Protein AF-A0A170PJB9-F1 (afdb_monomer_lite)

Foldseek 3Di:
DDDDDPCPVVVLVVQCVQCNQQLLQQLLVVLLVVLLVQQLDAFDDDCQQDQNVDQWHQPQQAGIAGPVGDGDRLHPNFSVQWDKDADPRNPDIDIDGDDPCNCCQAAPVRPDPVSVVSPRYHSVRSCVVCVVVSVVSVVVSSVVRPD

Sequence (147 aa):
MAVKIRGLDKAIEKLEKVGGRGALKRPMMKAVAHLHDKIAKYPPATAANSPGNGYSWYERGFGTRSRTGMAWPTSETLGRRWSHEVDGDGRRGVVGNNASYGPYVQSAEKQAAFHARDGWLTDEQVVEKEQRKVVGFFDDEVRDLTQ

Radius of gyration: 19.96 Å; chains: 1; bounding box: 52×24×52 Å

pLDDT: mean 92.83, std 7.17, range [41.47, 98.5]

Organism: NCBI:txid1806508

Secondary structure (DSSP, 8-state):
-----TTHHHHHHHHHHHH-TTTTHHHHHHHHHHHHHHHHPPPPP-GGGSGGGSSEEEETTTEEEETTS-EE-----GGGGEEEEE-SSSS-EEEEE--TTHHHHH-TTT--HHHHHTTPPPHHHHHHHHHHHHHHHHHHHHHHHH-

Structure (mmCIF, N/CA/C/O backbone):
data_AF-A0A170PJB9-F1
#
_entry.id   AF-A0A170PJB9-F1
#
loop_
_atom_site.group_PDB
_atom_site.id
_atom_site.type_symbol
_atom_site.label_atom_id
_atom_site.label_alt_id
_atom_site.label_comp_id
_atom_site.label_asym_id
_atom_site.label_entity_id
_atom_site.label_seq_id
_atom_site.pdbx_PDB_ins_code
_atom_site.Cartn_x
_atom_site.Cartn_y
_atom_site.Cartn_z
_atom_site.occupancy
_atom_site.B_iso_or_equiv
_atom_site.auth_seq_id
_atom_site.auth_comp_id
_atom_site.auth_asym_id
_atom_site.auth_atom_id
_atom_site.pdbx_PDB_model_num
ATOM 1 N N . MET A 1 1 ? -16.172 13.374 -5.201 1.00 41.47 1 MET A N 1
ATOM 2 C CA . MET A 1 1 ? -17.425 12.865 -4.594 1.00 41.47 1 MET A CA 1
ATOM 3 C C . MET A 1 1 ? -17.236 12.784 -3.089 1.00 41.47 1 MET A C 1
ATOM 5 O O . MET A 1 1 ? -16.181 12.335 -2.670 1.00 41.47 1 MET A O 1
ATOM 9 N N . ALA A 1 2 ? -18.209 13.222 -2.289 1.00 53.50 2 ALA A N 1
ATOM 10 C CA . ALA A 1 2 ? -18.186 13.050 -0.835 1.00 53.50 2 ALA A CA 1
ATOM 11 C C . ALA A 1 2 ? -19.249 12.014 -0.446 1.00 53.50 2 ALA A C 1
ATOM 13 O O . ALA A 1 2 ? -20.432 12.214 -0.718 1.00 53.50 2 ALA A O 1
ATOM 14 N N . VAL A 1 3 ? -18.832 10.899 0.156 1.00 70.94 3 VAL A N 1
ATOM 15 C CA . VAL A 1 3 ? -19.748 9.881 0.688 1.00 70.94 3 VAL A CA 1
ATOM 16 C C . VAL A 1 3 ? -20.072 10.242 2.136 1.00 70.94 3 VAL A C 1
ATOM 18 O O . VAL A 1 3 ? -19.168 10.395 2.953 1.00 70.94 3 VAL A O 1
ATOM 21 N N . LYS A 1 4 ? -21.362 10.380 2.470 1.00 78.06 4 LYS A N 1
ATOM 22 C CA . LYS A 1 4 ? -21.825 10.605 3.848 1.00 78.06 4 LYS A CA 1
ATOM 23 C C . LYS A 1 4 ? -22.366 9.303 4.429 1.00 78.06 4 LYS A C 1
ATOM 25 O O . LYS A 1 4 ? -23.453 8.865 4.060 1.00 78.06 4 LYS A O 1
ATOM 30 N N . ILE A 1 5 ? -21.635 8.717 5.372 1.00 81.25 5 ILE A N 1
ATOM 31 C CA . ILE A 1 5 ? -22.062 7.509 6.085 1.00 81.25 5 ILE A CA 1
ATOM 32 C C . ILE A 1 5 ? -22.875 7.935 7.309 1.00 81.25 5 ILE A C 1
ATOM 34 O O . ILE A 1 5 ? -22.371 8.600 8.212 1.00 81.25 5 ILE A O 1
ATOM 38 N N . ARG A 1 6 ? -24.162 7.583 7.345 1.00 87.88 6 ARG A N 1
ATOM 39 C CA . ARG A 1 6 ? -25.027 7.899 8.491 1.00 87.88 6 ARG A CA 1
ATOM 40 C C . ARG A 1 6 ? -24.771 6.904 9.621 1.00 87.88 6 ARG A C 1
ATOM 42 O O . ARG A 1 6 ? -24.831 5.703 9.402 1.00 87.88 6 ARG A O 1
ATOM 49 N N . GLY A 1 7 ? -24.550 7.411 10.834 1.00 85.69 7 GLY A N 1
ATOM 50 C CA . GLY A 1 7 ? -24.433 6.587 12.042 1.00 85.69 7 GLY A CA 1
ATOM 51 C C . GLY A 1 7 ? -23.022 6.101 12.381 1.00 85.69 7 GLY A C 1
ATOM 52 O O . GLY A 1 7 ? -22.854 5.546 13.463 1.00 85.69 7 GLY A O 1
ATOM 53 N N . LEU A 1 8 ? -22.019 6.366 11.534 1.00 85.81 8 LEU A N 1
ATOM 54 C CA . LEU A 1 8 ? -20.618 6.041 11.825 1.00 85.81 8 LEU A CA 1
ATOM 55 C C . LEU A 1 8 ? -20.143 6.714 13.120 1.00 85.81 8 LEU A C 1
ATOM 57 O O . LEU A 1 8 ? -19.616 6.038 13.996 1.00 85.81 8 LEU A O 1
ATOM 61 N N . ASP A 1 9 ? -20.441 8.003 13.297 1.00 86.25 9 ASP A N 1
ATOM 62 C CA . ASP A 1 9 ? -20.066 8.746 14.509 1.00 86.25 9 ASP A CA 1
ATOM 63 C C . ASP A 1 9 ? -20.649 8.111 15.778 1.00 86.25 9 ASP A C 1
ATOM 65 O O . ASP A 1 9 ? -19.957 7.960 16.779 1.00 86.25 9 ASP A O 1
ATOM 69 N N . LYS A 1 10 ? -21.912 7.661 15.720 1.00 88.12 10 LYS A N 1
ATOM 70 C CA . LYS A 1 10 ? -22.572 6.981 16.846 1.00 88.12 10 LYS A CA 1
ATOM 71 C C . LYS A 1 10 ? -21.950 5.615 17.135 1.00 88.12 10 LYS A C 1
ATOM 73 O O . LYS A 1 10 ? -21.918 5.199 18.290 1.00 88.12 10 LYS A O 1
ATOM 78 N N . ALA A 1 11 ? -21.512 4.892 16.103 1.00 86.00 11 ALA A N 1
ATOM 79 C CA . ALA A 1 11 ? -20.831 3.611 16.269 1.00 86.00 11 ALA A CA 1
ATOM 80 C C . ALA A 1 11 ? -19.459 3.805 16.930 1.00 86.00 11 ALA A C 1
ATOM 82 O O . ALA A 1 11 ? -19.156 3.119 17.904 1.00 86.00 11 ALA A O 1
ATOM 83 N N . ILE A 1 12 ? -18.688 4.792 16.462 1.00 86.38 12 ILE A N 1
ATOM 84 C CA . ILE A 1 12 ? -17.399 5.176 17.050 1.00 86.38 12 ILE A CA 1
ATOM 85 C C . ILE A 1 12 ? -17.583 5.600 18.510 1.00 86.38 12 ILE A C 1
ATOM 87 O O . ILE A 1 12 ? -16.880 5.099 19.379 1.00 86.38 12 ILE A O 1
ATOM 91 N N . GLU A 1 13 ? -18.574 6.445 18.805 1.00 87.00 13 GLU A N 1
ATOM 92 C CA . GLU A 1 13 ? -18.857 6.893 20.174 1.00 87.00 13 GLU A CA 1
ATOM 93 C C . GLU A 1 13 ? -19.177 5.716 21.109 1.00 87.00 13 GLU A C 1
ATOM 95 O O . GLU A 1 13 ? -18.706 5.668 22.243 1.00 87.00 13 GLU A O 1
ATOM 100 N N . LYS A 1 14 ? -19.974 4.742 20.649 1.00 86.75 14 LYS A N 1
ATOM 101 C CA . LYS A 1 14 ? -20.271 3.539 21.438 1.00 86.75 14 LYS A CA 1
ATOM 102 C C . LYS A 1 14 ? -19.023 2.698 21.684 1.00 86.75 14 LYS A C 1
ATOM 104 O O . LYS A 1 14 ? -18.846 2.227 22.800 1.00 86.75 14 LYS A O 1
ATOM 109 N N . LEU A 1 15 ? -18.169 2.533 20.677 1.00 86.12 15 LEU A N 1
ATOM 110 C CA . LEU A 1 15 ? -16.924 1.787 20.825 1.00 86.12 15 LEU A CA 1
ATOM 111 C C . LEU A 1 15 ? -15.978 2.471 21.817 1.00 86.12 15 LEU A C 1
ATOM 113 O O . LEU A 1 15 ? -15.443 1.815 22.703 1.00 86.12 15 LEU A O 1
ATOM 117 N N . GLU A 1 16 ? -15.828 3.792 21.724 1.00 86.75 16 GLU A N 1
ATOM 118 C CA . GLU A 1 16 ? -15.005 4.578 22.649 1.00 86.75 16 GLU A CA 1
ATOM 119 C C . GLU A 1 16 ? -15.552 4.567 24.083 1.00 86.75 16 GLU A C 1
ATOM 121 O O . GLU A 1 16 ? -14.777 4.645 25.034 1.00 86.75 16 GLU A O 1
ATOM 126 N N . LYS A 1 17 ? -16.873 4.437 24.271 1.00 86.94 17 LYS A N 1
ATOM 127 C CA . LYS A 1 17 ? -17.467 4.240 25.605 1.00 86.94 17 LYS A CA 1
ATOM 128 C C . LYS A 1 17 ? -17.088 2.898 26.230 1.00 86.94 17 LYS A C 1
ATOM 130 O O . LYS A 1 17 ? -16.998 2.830 27.450 1.00 86.94 17 LYS A O 1
ATOM 135 N N . VAL A 1 18 ? -16.890 1.858 25.420 1.00 86.06 18 VAL A N 1
ATOM 136 C CA . VAL A 1 18 ? -16.546 0.510 25.897 1.00 86.06 18 VAL A CA 1
ATOM 137 C C . VAL A 1 18 ? -15.031 0.353 26.055 1.00 86.06 18 VAL A C 1
ATOM 139 O O . VAL A 1 18 ? -14.567 -0.035 27.119 1.00 86.06 18 VAL A O 1
ATOM 142 N N . GLY A 1 19 ? -14.252 0.695 25.027 1.00 84.12 19 GLY A N 1
ATOM 143 C CA . GLY A 1 19 ? -12.796 0.503 25.006 1.00 84.12 19 GLY A CA 1
ATOM 144 C C . GLY A 1 19 ? -11.958 1.717 25.392 1.00 84.12 19 GLY A C 1
ATOM 145 O O . GLY A 1 19 ? -10.732 1.659 25.332 1.00 84.12 19 GLY A O 1
ATOM 146 N N . GLY A 1 20 ? -12.590 2.830 25.764 1.00 85.88 20 GLY A N 1
ATOM 147 C CA . GLY A 1 20 ? -11.909 4.088 26.051 1.00 85.88 20 GLY A CA 1
ATOM 148 C C . GLY A 1 20 ? -11.489 4.865 24.798 1.00 85.88 20 GLY A C 1
ATOM 149 O O . GLY A 1 20 ? -11.635 4.430 23.651 1.00 85.88 20 GLY A O 1
ATOM 150 N N . ARG A 1 21 ? -10.947 6.070 25.019 1.00 82.06 21 ARG A N 1
ATOM 151 C CA . ARG A 1 21 ? -10.386 6.894 23.937 1.00 82.06 21 ARG A CA 1
ATOM 152 C C . ARG A 1 21 ? -9.203 6.169 23.295 1.00 82.06 21 ARG A C 1
ATOM 154 O O . ARG A 1 21 ? -8.290 5.746 23.997 1.00 82.06 21 ARG A O 1
ATOM 161 N N . GLY A 1 22 ? -9.205 6.078 21.967 1.00 85.25 22 GLY A N 1
ATOM 162 C CA . GLY A 1 22 ? -8.152 5.391 21.216 1.00 85.25 22 GLY A CA 1
ATOM 163 C C . GLY A 1 22 ? -8.391 3.894 21.003 1.00 85.25 22 GLY A C 1
ATOM 164 O O . GLY A 1 22 ? -7.499 3.230 20.479 1.00 85.25 22 GLY A O 1
ATOM 165 N N . ALA A 1 23 ? -9.579 3.366 21.326 1.00 91.31 23 ALA A N 1
ATOM 166 C CA . ALA A 1 23 ? -9.966 1.981 21.021 1.00 91.31 23 ALA A CA 1
ATOM 167 C C . ALA A 1 23 ? -9.776 1.610 19.533 1.00 91.31 23 ALA A C 1
ATOM 169 O O . ALA A 1 23 ? -9.515 0.462 19.194 1.00 91.31 23 ALA A O 1
ATOM 170 N N . LEU A 1 24 ? -9.837 2.591 18.626 1.00 93.75 24 LEU A N 1
ATOM 171 C CA . LEU A 1 24 ? -9.601 2.386 17.194 1.00 93.75 24 LEU A CA 1
ATOM 172 C C . LEU A 1 24 ? -8.118 2.302 16.813 1.00 93.75 24 LEU A C 1
ATOM 174 O O . LEU A 1 24 ? -7.784 1.826 15.730 1.00 93.75 24 LEU A O 1
ATOM 178 N N . LYS A 1 25 ? -7.203 2.736 17.681 1.00 94.94 25 LYS A N 1
ATOM 179 C CA . LYS A 1 25 ? -5.783 2.857 17.341 1.00 94.94 25 LYS A CA 1
ATOM 180 C C . LYS A 1 25 ? -5.142 1.506 17.058 1.00 94.94 25 LYS A C 1
ATOM 182 O O . LYS A 1 25 ? -4.439 1.356 16.061 1.00 94.94 25 LYS A O 1
ATOM 187 N N . ARG A 1 26 ? -5.400 0.511 17.908 1.00 95.19 26 ARG A N 1
ATOM 188 C CA . ARG A 1 26 ? -4.860 -0.844 17.750 1.00 95.19 26 ARG A CA 1
ATOM 189 C C . ARG A 1 26 ? -5.329 -1.518 16.450 1.00 95.19 26 ARG A C 1
ATOM 191 O O . ARG A 1 26 ? -4.456 -1.970 15.702 1.00 95.19 26 ARG A O 1
ATOM 198 N N . PRO A 1 27 ? -6.634 -1.582 16.122 1.00 96.75 27 PRO A N 1
ATOM 199 C CA . PRO A 1 27 ? -7.071 -2.158 14.853 1.00 96.75 27 PRO A CA 1
ATOM 200 C C . PRO A 1 27 ? -6.621 -1.326 13.647 1.00 96.75 27 PRO A C 1
ATOM 202 O O . PRO A 1 27 ? -6.220 -1.907 12.639 1.00 96.75 27 PRO A O 1
ATOM 205 N N . MET A 1 28 ? -6.568 0.007 13.759 1.00 97.94 28 MET A N 1
ATOM 206 C CA . MET A 1 28 ? -6.056 0.867 12.689 1.00 97.94 28 MET A CA 1
ATOM 207 C C . MET A 1 28 ? -4.571 0.612 12.399 1.00 97.94 28 MET A C 1
ATOM 209 O O . MET A 1 28 ? -4.197 0.469 11.239 1.00 97.94 28 MET A O 1
ATOM 213 N N . MET A 1 29 ? -3.726 0.472 13.428 1.00 98.19 29 MET A N 1
ATOM 214 C CA . MET A 1 29 ? -2.312 0.105 13.264 1.00 98.19 29 MET A CA 1
ATOM 215 C C . MET A 1 29 ? -2.146 -1.228 12.527 1.00 98.19 29 MET A C 1
ATOM 217 O O . MET A 1 29 ? -1.329 -1.327 11.612 1.00 98.19 29 MET A O 1
ATOM 221 N N . LYS A 1 30 ? -2.941 -2.246 12.887 1.00 98.31 30 LYS A N 1
ATOM 222 C CA . LYS A 1 30 ? -2.945 -3.539 12.182 1.00 98.31 30 LYS A CA 1
ATOM 223 C C . LYS A 1 30 ? -3.362 -3.367 10.717 1.00 98.31 30 LYS A C 1
ATOM 225 O O . LYS A 1 30 ? -2.714 -3.923 9.833 1.00 98.31 30 LYS A O 1
ATOM 230 N N . ALA A 1 31 ? -4.405 -2.576 10.459 1.00 98.50 31 ALA A N 1
ATOM 231 C CA . ALA A 1 31 ? -4.916 -2.321 9.117 1.00 98.50 31 ALA A CA 1
ATOM 232 C C . ALA A 1 31 ? -3.884 -1.627 8.217 1.00 98.50 31 ALA A C 1
ATOM 234 O O . ALA A 1 31 ? -3.606 -2.123 7.125 1.00 98.50 31 ALA A O 1
ATOM 235 N N . VAL A 1 32 ? -3.275 -0.523 8.667 1.00 98.44 32 VAL A N 1
ATOM 236 C CA . VAL A 1 32 ? -2.289 0.201 7.848 1.00 98.44 32 VAL A CA 1
ATOM 237 C C . VAL A 1 32 ? -1.003 -0.596 7.642 1.00 98.44 32 VAL A C 1
ATOM 239 O O . VAL A 1 32 ? -0.444 -0.563 6.548 1.00 98.44 32 VAL A O 1
ATOM 242 N N . ALA A 1 33 ? -0.560 -1.366 8.641 1.00 98.25 33 ALA A N 1
ATOM 243 C CA . ALA A 1 33 ? 0.599 -2.243 8.502 1.00 98.25 33 ALA A CA 1
ATOM 244 C C . ALA A 1 33 ? 0.336 -3.366 7.487 1.00 98.25 33 ALA A C 1
ATOM 246 O O . ALA A 1 33 ? 1.191 -3.659 6.651 1.00 98.25 33 ALA A O 1
ATOM 247 N N . HIS A 1 34 ? -0.864 -3.953 7.513 1.00 98.38 34 HIS A N 1
ATOM 248 C CA . HIS A 1 34 ? -1.286 -4.958 6.536 1.00 98.38 34 HIS A CA 1
ATOM 249 C C . HIS A 1 34 ? -1.347 -4.384 5.119 1.00 98.38 34 HIS A C 1
ATOM 251 O O . HIS A 1 34 ? -0.772 -4.960 4.201 1.00 98.38 34 HIS A O 1
ATOM 257 N N . LEU A 1 35 ? -1.993 -3.231 4.928 1.00 98.25 35 LEU A N 1
ATOM 258 C CA . LEU A 1 35 ? -2.073 -2.594 3.611 1.00 98.25 35 LEU A CA 1
ATOM 259 C C . LEU A 1 35 ? -0.690 -2.195 3.083 1.00 98.25 35 LEU A C 1
ATOM 261 O O . LEU A 1 35 ? -0.411 -2.425 1.907 1.00 98.25 35 LEU A O 1
ATOM 265 N N . HIS A 1 36 ? 0.188 -1.671 3.947 1.00 97.88 36 HIS A N 1
ATOM 266 C CA . HIS A 1 36 ? 1.585 -1.391 3.611 1.00 97.88 36 HIS A CA 1
ATOM 267 C C . HIS A 1 36 ? 2.285 -2.650 3.083 1.00 97.88 36 HIS A C 1
ATOM 269 O O . HIS A 1 36 ? 2.858 -2.602 1.997 1.00 97.88 36 HIS A O 1
ATOM 275 N N . ASP A 1 37 ? 2.225 -3.775 3.807 1.00 96.88 37 ASP A N 1
ATOM 276 C CA . ASP A 1 37 ? 2.831 -5.046 3.374 1.00 96.88 37 ASP A CA 1
ATOM 277 C C . ASP A 1 37 ? 2.362 -5.455 1.968 1.00 96.88 37 ASP A C 1
ATOM 279 O O . ASP A 1 37 ? 3.164 -5.845 1.115 1.00 96.88 37 ASP A O 1
ATOM 283 N N . LYS A 1 38 ? 1.059 -5.318 1.698 1.00 97.31 38 LYS A N 1
ATOM 284 C CA . LYS A 1 38 ? 0.467 -5.721 0.418 1.00 97.31 38 LYS A CA 1
ATOM 285 C C . LYS A 1 38 ? 0.854 -4.810 -0.735 1.00 97.31 38 LYS A C 1
ATOM 287 O O . LYS A 1 38 ? 1.228 -5.323 -1.789 1.00 97.31 38 LYS A O 1
ATOM 292 N N . ILE A 1 39 ? 0.799 -3.492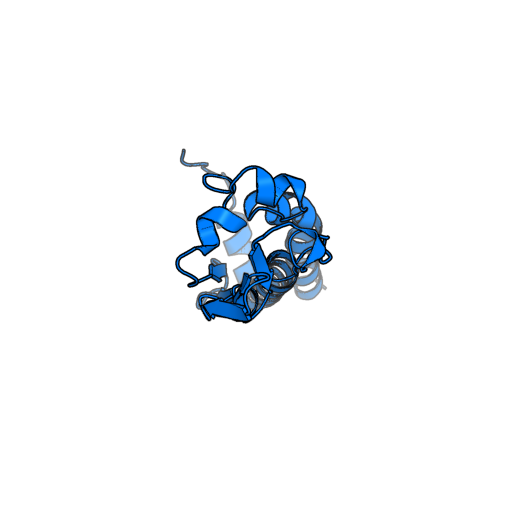 -0.553 1.00 97.00 39 ILE A N 1
ATOM 293 C CA . ILE A 1 39 ? 1.107 -2.544 -1.631 1.00 97.00 39 ILE A CA 1
ATOM 294 C C . ILE A 1 39 ? 2.616 -2.433 -1.897 1.00 97.00 39 ILE A C 1
ATOM 296 O O . ILE A 1 39 ? 3.021 -2.224 -3.038 1.00 97.00 39 ILE A O 1
ATOM 300 N N . ALA A 1 40 ? 3.468 -2.637 -0.885 1.00 96.06 40 ALA A N 1
ATOM 301 C CA . ALA A 1 40 ? 4.921 -2.552 -1.038 1.00 96.06 40 ALA A CA 1
ATOM 302 C C . ALA A 1 40 ? 5.537 -3.753 -1.775 1.00 96.06 40 ALA A C 1
ATOM 304 O O . ALA A 1 40 ? 6.680 -3.677 -2.242 1.00 96.06 40 ALA A O 1
ATOM 305 N N . LYS A 1 41 ? 4.806 -4.868 -1.893 1.00 93.88 41 LYS A N 1
ATOM 306 C CA . LYS A 1 41 ? 5.299 -6.093 -2.523 1.00 93.88 41 LYS A CA 1
ATOM 307 C C . LYS A 1 41 ? 5.349 -5.963 -4.044 1.00 93.88 41 LYS A C 1
ATOM 309 O O . LYS A 1 41 ? 4.350 -5.698 -4.703 1.00 93.88 41 LYS A O 1
ATOM 314 N N . TYR A 1 42 ? 6.519 -6.235 -4.617 1.00 92.88 42 TYR A N 1
ATOM 315 C CA . TYR A 1 42 ? 6.690 -6.193 -6.066 1.00 92.88 42 TYR A CA 1
ATOM 316 C C . TYR A 1 42 ? 6.119 -7.467 -6.711 1.00 92.88 42 TYR A C 1
ATOM 318 O O . TYR A 1 42 ? 6.298 -8.557 -6.151 1.00 92.88 42 TYR A O 1
ATOM 326 N N . PRO A 1 43 ? 5.525 -7.381 -7.916 1.00 93.62 43 PRO A N 1
ATOM 327 C CA . PRO A 1 43 ? 5.197 -8.572 -8.696 1.00 93.62 43 PRO A CA 1
ATOM 328 C C . PRO A 1 43 ? 6.474 -9.344 -9.063 1.00 93.62 43 PRO A C 1
ATOM 330 O O . PRO A 1 43 ? 7.565 -8.768 -9.010 1.00 93.62 43 PRO A O 1
ATOM 333 N N . PRO A 1 44 ? 6.397 -10.624 -9.463 1.00 93.31 44 PRO A N 1
ATOM 334 C CA . PRO A 1 44 ? 7.559 -11.368 -9.951 1.00 93.31 44 PRO A CA 1
ATOM 335 C C . PRO A 1 44 ? 8.344 -10.595 -11.023 1.00 93.31 44 PRO A C 1
ATOM 337 O O . PRO A 1 44 ? 7.775 -9.821 -11.793 1.00 93.31 44 PRO A O 1
ATOM 340 N N . ALA A 1 45 ? 9.669 -10.752 -11.046 1.00 91.81 45 ALA A N 1
ATOM 341 C CA . ALA A 1 45 ? 10.480 -10.166 -12.109 1.00 91.81 45 ALA A CA 1
ATOM 342 C C . ALA A 1 45 ? 10.183 -10.876 -13.438 1.00 91.81 45 ALA A C 1
ATOM 344 O O . ALA A 1 45 ? 10.037 -12.097 -13.473 1.00 91.81 45 ALA A O 1
ATOM 345 N N . THR A 1 46 ? 10.108 -10.111 -14.523 1.00 91.00 46 THR A N 1
ATOM 346 C CA . THR A 1 46 ? 9.882 -10.634 -15.877 1.00 91.00 46 THR A CA 1
ATOM 347 C C . THR A 1 46 ? 11.091 -10.342 -16.765 1.00 91.00 46 THR A C 1
ATOM 349 O O . THR A 1 46 ? 12.051 -9.693 -16.336 1.00 91.00 46 THR A O 1
ATOM 352 N N . ALA A 1 47 ? 11.040 -10.770 -18.032 1.00 90.62 47 ALA A N 1
ATOM 353 C CA . ALA A 1 47 ? 12.057 -10.421 -19.023 1.00 90.62 47 ALA A CA 1
ATOM 354 C C . ALA A 1 47 ? 12.294 -8.900 -19.111 1.00 90.62 47 ALA A C 1
ATOM 356 O O . ALA A 1 47 ? 13.436 -8.498 -19.334 1.00 90.62 47 ALA A O 1
ATOM 357 N N . ALA A 1 48 ? 11.273 -8.076 -18.822 1.00 89.12 48 ALA A N 1
ATOM 358 C CA . ALA A 1 48 ? 11.350 -6.612 -18.782 1.00 89.12 48 ALA A CA 1
ATOM 359 C C . ALA A 1 48 ? 12.387 -6.066 -17.784 1.00 89.12 48 ALA A C 1
ATOM 361 O O . ALA A 1 48 ? 12.887 -4.951 -17.939 1.00 89.12 48 ALA A O 1
ATOM 362 N N . ASN A 1 49 ? 12.737 -6.860 -16.768 1.00 93.75 49 ASN A N 1
ATOM 363 C CA . ASN A 1 49 ? 13.723 -6.507 -15.752 1.00 93.75 49 ASN A CA 1
ATOM 364 C C . ASN A 1 49 ? 15.123 -7.074 -16.029 1.00 93.75 49 ASN A C 1
ATOM 366 O O . ASN A 1 49 ? 15.970 -7.065 -15.139 1.00 93.75 49 ASN A O 1
ATOM 370 N N . SER A 1 50 ? 15.375 -7.579 -17.238 1.00 93.44 50 SER A N 1
ATOM 371 C CA . SER A 1 50 ? 16.604 -8.298 -17.586 1.00 93.44 50 SER A CA 1
ATOM 372 C C . SER A 1 50 ? 17.123 -7.922 -18.984 1.00 93.44 50 SER A C 1
ATOM 374 O O . SER A 1 50 ? 16.356 -7.393 -19.793 1.00 93.44 50 SER A O 1
ATOM 376 N N . PRO A 1 51 ? 18.376 -8.276 -19.340 1.00 93.19 51 PRO A N 1
ATOM 377 C CA . PRO A 1 51 ? 18.912 -8.094 -20.698 1.00 93.19 51 PRO A CA 1
ATOM 378 C C . PRO A 1 51 ? 18.083 -8.746 -21.822 1.00 93.19 51 PRO A C 1
ATOM 380 O O . PRO A 1 51 ? 18.251 -8.412 -23.002 1.00 93.19 51 PRO A O 1
ATOM 383 N N . GLY A 1 52 ? 17.184 -9.671 -21.467 1.00 89.94 52 GLY A N 1
ATOM 384 C CA . GLY A 1 52 ? 16.223 -10.286 -22.379 1.00 89.94 52 GLY A CA 1
ATOM 385 C C . GLY A 1 52 ? 15.156 -9.325 -22.918 1.00 89.94 52 GLY A C 1
ATOM 386 O O . GLY A 1 52 ? 14.554 -9.635 -23.938 1.00 89.94 52 GLY A O 1
ATOM 387 N N . ASN A 1 53 ? 14.949 -8.154 -22.298 1.00 91.12 53 ASN A N 1
ATOM 388 C CA . ASN A 1 53 ? 13.944 -7.171 -22.727 1.00 91.12 53 ASN A CA 1
ATOM 389 C C . ASN A 1 53 ? 14.246 -6.525 -24.091 1.00 91.12 53 ASN A C 1
ATOM 391 O O . ASN A 1 53 ? 13.339 -6.096 -24.797 1.00 91.12 53 ASN A O 1
ATOM 395 N N . GLY A 1 54 ? 15.528 -6.402 -24.446 1.00 92.62 54 GLY A N 1
ATOM 396 C CA . GLY A 1 54 ? 15.966 -5.682 -25.640 1.00 92.62 54 GLY A CA 1
ATOM 397 C C . GLY A 1 54 ? 17.266 -4.920 -25.406 1.00 92.62 54 GLY A C 1
ATOM 398 O O . GLY A 1 54 ? 18.137 -5.380 -24.666 1.00 92.62 54 GLY A O 1
ATOM 399 N N . TYR A 1 55 ? 17.410 -3.760 -26.054 1.00 94.88 55 TYR A N 1
ATOM 400 C CA . TYR A 1 55 ? 18.610 -2.923 -25.939 1.00 94.88 55 TYR A CA 1
ATOM 401 C C . TYR A 1 55 ? 18.828 -2.390 -24.514 1.00 94.88 55 TYR A C 1
ATOM 403 O O . TYR A 1 55 ? 19.969 -2.349 -24.052 1.00 94.88 55 TYR A O 1
ATOM 411 N N . SER A 1 56 ? 17.749 -2.024 -23.812 1.00 95.38 56 SER A N 1
ATOM 412 C CA . SER A 1 56 ? 17.766 -1.556 -22.424 1.00 95.38 56 SER A CA 1
ATOM 413 C C . SER A 1 56 ? 16.677 -2.210 -21.569 1.00 95.38 56 SER A C 1
ATOM 415 O O . SER A 1 56 ? 15.658 -2.695 -22.070 1.00 95.38 56 SER A O 1
ATOM 417 N N . TRP A 1 57 ? 16.913 -2.249 -20.258 1.00 94.94 57 TRP A N 1
ATOM 418 C CA . TRP A 1 57 ? 15.987 -2.802 -19.271 1.00 94.94 57 TRP A CA 1
ATOM 419 C C . TRP A 1 57 ? 16.070 -2.041 -17.953 1.00 94.94 57 TRP A C 1
ATOM 421 O O . TRP A 1 57 ? 17.092 -1.429 -17.638 1.00 94.94 57 TRP A O 1
ATOM 431 N N . TYR A 1 58 ? 14.992 -2.095 -17.172 1.00 93.00 58 TYR A N 1
ATOM 432 C CA . TYR A 1 58 ? 14.977 -1.538 -15.824 1.00 93.00 58 TYR A CA 1
ATOM 433 C C . TYR A 1 58 ? 15.334 -2.618 -14.802 1.00 93.00 58 TYR A C 1
ATOM 435 O O . TYR A 1 58 ? 14.558 -3.548 -14.562 1.00 93.00 58 TYR A O 1
ATOM 443 N N . GLU A 1 59 ? 16.497 -2.480 -14.172 1.00 94.12 59 GLU A N 1
ATOM 444 C CA . GLU A 1 59 ? 16.921 -3.313 -13.053 1.00 94.12 59 GLU A CA 1
ATOM 445 C C . GLU A 1 59 ? 16.369 -2.752 -11.741 1.00 94.12 59 GLU A C 1
ATOM 447 O O . GLU A 1 59 ? 16.685 -1.637 -1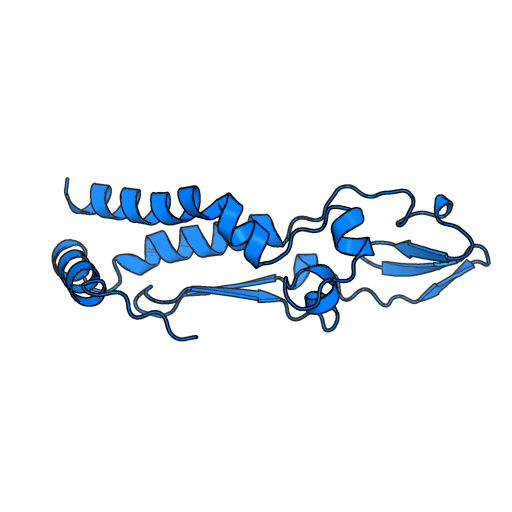1.315 1.00 94.12 59 GLU A O 1
ATOM 452 N N . ARG A 1 60 ? 15.527 -3.546 -11.078 1.00 90.88 60 ARG A N 1
ATOM 453 C CA . ARG A 1 60 ? 14.885 -3.164 -9.817 1.00 90.88 60 ARG A CA 1
ATOM 454 C C . ARG A 1 60 ? 15.940 -2.860 -8.754 1.00 90.88 60 ARG A C 1
ATOM 456 O O . ARG A 1 60 ? 16.811 -3.677 -8.492 1.00 90.88 60 ARG A O 1
ATOM 463 N N . GLY A 1 61 ? 15.824 -1.700 -8.113 1.00 90.88 61 GLY A N 1
ATOM 464 C CA . GLY A 1 61 ? 16.760 -1.262 -7.076 1.00 90.88 61 GLY A CA 1
ATOM 465 C C . GLY A 1 61 ? 17.981 -0.509 -7.603 1.00 90.88 61 GLY A C 1
ATOM 466 O O . GLY A 1 61 ? 18.628 0.170 -6.815 1.00 90.88 61 GLY A O 1
ATOM 467 N N . PHE A 1 62 ? 18.245 -0.555 -8.912 1.00 93.94 62 PHE A N 1
ATOM 468 C CA . PHE A 1 62 ? 19.340 0.173 -9.548 1.00 93.94 62 PHE A CA 1
ATOM 469 C C . PHE A 1 62 ? 18.813 1.266 -10.486 1.00 93.94 62 PHE A C 1
ATOM 471 O O . PHE A 1 62 ? 19.008 2.448 -10.219 1.00 93.94 62 PHE A O 1
ATOM 478 N N . GLY A 1 63 ? 18.082 0.903 -11.539 1.00 93.31 63 GLY A N 1
ATOM 479 C CA . GLY A 1 63 ? 17.669 1.822 -12.598 1.00 93.31 63 GLY A CA 1
ATOM 480 C C . GLY A 1 63 ? 17.863 1.217 -13.986 1.00 93.31 63 GLY A C 1
ATOM 481 O O . GLY A 1 63 ? 17.861 -0.004 -14.153 1.00 93.31 63 GLY A O 1
ATOM 482 N N . THR A 1 64 ? 18.025 2.059 -15.000 1.00 95.88 64 THR A N 1
ATOM 483 C CA . THR A 1 64 ? 18.145 1.601 -16.389 1.00 95.88 64 THR A CA 1
ATOM 484 C C . THR A 1 64 ? 19.533 1.030 -16.671 1.00 95.88 64 THR A C 1
ATOM 486 O O . THR A 1 64 ? 20.551 1.648 -16.361 1.00 95.88 64 THR A O 1
ATOM 489 N N . ARG A 1 65 ? 19.583 -0.126 -17.331 1.00 97.00 65 ARG A N 1
ATOM 490 C CA . ARG A 1 65 ? 20.790 -0.725 -17.913 1.00 97.00 65 ARG A CA 1
ATOM 491 C C . ARG A 1 65 ? 20.628 -0.921 -19.414 1.00 97.00 65 ARG A C 1
ATOM 493 O O . ARG A 1 65 ? 19.510 -0.924 -19.926 1.00 97.00 65 ARG A O 1
ATOM 500 N N . SER A 1 66 ? 21.743 -1.103 -20.113 1.00 96.88 66 SER A N 1
ATOM 501 C CA . SER A 1 66 ? 21.771 -1.359 -21.553 1.00 96.88 66 SER A CA 1
ATOM 502 C C . SER A 1 66 ? 22.804 -2.411 -21.949 1.00 96.88 66 SER A C 1
ATOM 504 O O . SER A 1 66 ? 23.751 -2.691 -21.212 1.00 96.88 66 SER A O 1
ATOM 506 N N . ARG A 1 67 ? 22.641 -2.974 -23.152 1.00 95.62 67 ARG A N 1
ATOM 507 C CA . ARG A 1 67 ? 23.560 -3.974 -23.720 1.00 95.62 67 ARG A CA 1
ATOM 508 C C . ARG A 1 67 ? 24.957 -3.433 -24.023 1.00 95.62 67 ARG A C 1
ATOM 510 O O . ARG A 1 67 ? 25.889 -4.221 -24.108 1.00 95.62 67 ARG A O 1
ATOM 517 N N . THR A 1 68 ? 25.115 -2.117 -24.162 1.00 95.50 68 THR A N 1
ATOM 518 C CA . THR A 1 68 ? 26.419 -1.466 -24.381 1.00 95.50 68 THR A CA 1
ATOM 519 C C . THR A 1 68 ? 27.207 -1.258 -23.088 1.00 95.50 68 THR A C 1
ATOM 521 O O . THR A 1 68 ? 28.315 -0.734 -23.127 1.00 95.50 68 THR A O 1
ATOM 524 N N . GLY A 1 69 ? 26.646 -1.642 -21.936 1.00 94.31 69 GLY A N 1
ATOM 525 C CA . GLY A 1 69 ? 27.250 -1.424 -20.622 1.00 94.31 69 GLY A CA 1
ATOM 526 C C . GLY A 1 69 ? 26.915 -0.066 -20.002 1.00 94.31 69 GLY A C 1
ATOM 527 O O . GLY A 1 69 ? 27.257 0.161 -18.843 1.00 94.31 69 GLY A O 1
ATOM 528 N N . MET A 1 70 ? 26.200 0.820 -20.711 1.00 96.69 70 MET A N 1
ATOM 529 C CA . MET A 1 70 ? 25.706 2.064 -20.112 1.00 96.69 70 MET A CA 1
ATOM 530 C C . MET A 1 70 ? 24.647 1.761 -19.049 1.00 96.69 70 MET A C 1
ATOM 532 O O . MET A 1 70 ? 23.768 0.913 -19.256 1.00 96.69 70 MET A O 1
ATOM 536 N N . ALA A 1 71 ? 24.729 2.473 -17.927 1.00 96.25 71 ALA A N 1
ATOM 537 C CA . ALA A 1 71 ? 23.909 2.243 -16.751 1.00 96.25 71 ALA A CA 1
ATOM 538 C C . ALA A 1 71 ? 23.590 3.572 -16.049 1.00 96.25 71 ALA A C 1
ATOM 540 O O . ALA A 1 71 ? 24.472 4.409 -15.865 1.00 96.25 71 ALA A O 1
ATOM 541 N N . TRP A 1 72 ? 22.334 3.749 -15.640 1.00 96.44 72 TRP A N 1
ATOM 542 C CA . TRP A 1 72 ? 21.844 4.955 -14.976 1.00 96.44 72 TRP A CA 1
ATOM 543 C C . TRP A 1 72 ? 21.134 4.567 -13.676 1.00 96.44 72 TRP A C 1
ATOM 545 O O . TRP A 1 72 ? 20.071 3.941 -13.742 1.00 96.44 72 TRP A O 1
ATOM 555 N N . PRO A 1 73 ? 21.685 4.922 -12.500 1.00 94.75 73 PRO A N 1
ATOM 556 C CA . PRO A 1 73 ? 21.127 4.538 -11.208 1.00 94.75 73 PRO A CA 1
ATOM 557 C C . PRO A 1 73 ? 19.924 5.422 -10.830 1.00 94.75 73 PRO A C 1
ATOM 559 O O . PRO A 1 73 ? 19.997 6.267 -9.943 1.00 94.75 73 PRO A O 1
ATOM 562 N N . THR A 1 74 ? 18.816 5.277 -11.553 1.00 92.56 74 THR A N 1
ATOM 563 C CA . THR A 1 74 ? 17.612 6.119 -11.426 1.00 92.56 74 THR A CA 1
ATOM 564 C C . THR A 1 74 ? 16.574 5.579 -10.441 1.00 92.56 74 THR A C 1
ATOM 566 O O . THR A 1 74 ? 15.548 6.217 -10.207 1.00 92.56 74 THR A O 1
ATOM 569 N N . SER A 1 75 ? 16.796 4.401 -9.855 1.00 93.00 75 SER A N 1
ATOM 570 C CA . SER A 1 75 ? 15.834 3.794 -8.937 1.00 93.00 75 SER A CA 1
ATOM 571 C C . SER A 1 75 ? 15.794 4.521 -7.593 1.00 93.00 75 SER A C 1
ATOM 573 O O . SER A 1 75 ? 16.714 4.424 -6.790 1.00 93.00 75 SER A O 1
ATOM 575 N N . GLU A 1 76 ? 14.641 5.098 -7.258 1.00 93.19 76 GLU A N 1
ATOM 576 C CA . GLU A 1 76 ? 14.348 5.595 -5.902 1.00 93.19 76 GLU A CA 1
ATOM 577 C C . GLU A 1 76 ? 13.995 4.487 -4.893 1.00 93.19 76 GLU A C 1
ATOM 579 O O . GLU A 1 76 ? 13.694 4.772 -3.735 1.00 93.19 76 GLU A O 1
ATOM 584 N N . THR A 1 77 ? 14.034 3.216 -5.313 1.00 91.69 77 THR A N 1
ATOM 585 C CA . THR A 1 77 ? 13.677 2.038 -4.504 1.00 91.69 77 THR A CA 1
ATOM 586 C C . THR A 1 77 ? 12.239 2.082 -3.967 1.00 91.69 77 THR A C 1
ATOM 588 O O . THR A 1 77 ? 12.032 2.015 -2.761 1.00 91.69 77 THR A O 1
ATOM 591 N N . LEU A 1 78 ? 11.242 2.160 -4.865 1.00 92.69 78 LEU A N 1
ATOM 592 C CA . LEU A 1 78 ? 9.800 2.266 -4.556 1.00 92.69 78 LEU A CA 1
ATOM 593 C C . LEU A 1 78 ? 9.353 1.472 -3.314 1.00 92.69 78 LEU A C 1
ATOM 595 O O . LEU A 1 78 ? 8.739 2.037 -2.418 1.00 92.69 78 LEU A O 1
ATOM 599 N N . GLY A 1 79 ? 9.713 0.191 -3.217 1.00 91.06 79 GLY A N 1
ATOM 600 C CA . GLY A 1 79 ? 9.316 -0.694 -2.117 1.00 91.06 79 GLY A CA 1
ATOM 601 C C . GLY A 1 79 ? 9.806 -0.254 -0.739 1.00 91.06 79 GLY A C 1
ATOM 602 O O . GLY A 1 79 ? 9.129 -0.496 0.248 1.00 91.06 79 GLY A O 1
ATOM 603 N N . ARG A 1 80 ? 10.949 0.437 -0.665 1.00 91.44 80 ARG A N 1
ATOM 604 C CA . ARG A 1 80 ? 11.512 0.976 0.585 1.00 91.44 80 ARG A CA 1
ATOM 605 C C . ARG A 1 80 ? 10.943 2.344 0.961 1.00 91.44 80 ARG A C 1
ATOM 607 O O . ARG A 1 80 ? 11.245 2.844 2.037 1.00 91.44 80 ARG A O 1
ATOM 614 N N . ARG A 1 81 ? 10.179 2.966 0.062 1.00 94.94 81 ARG A N 1
ATOM 615 C CA . ARG A 1 81 ? 9.616 4.313 0.219 1.00 94.94 81 ARG A CA 1
ATOM 616 C C . ARG A 1 81 ? 8.163 4.322 0.670 1.00 94.94 81 ARG A C 1
ATOM 618 O O . ARG A 1 81 ? 7.578 5.394 0.791 1.00 94.94 81 ARG A O 1
ATOM 625 N N . TRP A 1 82 ? 7.595 3.146 0.923 1.00 96.50 82 TRP A N 1
ATOM 626 C CA . TRP A 1 82 ? 6.311 3.035 1.592 1.00 96.50 82 TRP A CA 1
ATOM 627 C C . TRP A 1 82 ? 6.458 3.373 3.075 1.00 96.50 82 TRP A C 1
ATOM 629 O O . TRP A 1 82 ? 7.408 2.961 3.738 1.00 96.50 82 TRP A O 1
ATOM 639 N N . SER A 1 83 ? 5.499 4.119 3.601 1.00 96.75 83 SER A N 1
ATOM 640 C CA . SER A 1 83 ? 5.356 4.423 5.020 1.00 96.75 83 SER A CA 1
ATOM 641 C C . SER A 1 83 ? 3.884 4.353 5.407 1.00 96.75 83 SER A C 1
ATOM 643 O O . SER A 1 83 ? 2.996 4.325 4.549 1.00 96.75 83 SER A O 1
ATOM 645 N N . HIS A 1 84 ? 3.618 4.262 6.706 1.00 98.00 84 HIS A N 1
ATOM 646 C CA . HIS A 1 84 ? 2.267 4.394 7.219 1.00 98.00 84 HIS A CA 1
ATOM 647 C C . HIS A 1 84 ? 2.248 5.160 8.538 1.00 98.00 84 HIS A C 1
ATOM 649 O O . HIS A 1 84 ? 3.208 5.115 9.306 1.00 98.00 84 HIS A O 1
ATOM 655 N N . GLU A 1 85 ? 1.140 5.838 8.799 1.00 97.69 85 GLU A N 1
ATOM 656 C CA . GLU A 1 85 ? 0.893 6.591 10.023 1.00 97.69 85 GLU A CA 1
ATOM 657 C C . GLU A 1 85 ? -0.553 6.403 10.483 1.00 97.69 85 GLU A C 1
ATOM 659 O O . GLU A 1 85 ? -1.446 6.109 9.685 1.00 97.69 85 GLU A O 1
ATOM 664 N N . VAL A 1 86 ? -0.769 6.555 11.786 1.00 97.69 86 VAL A N 1
ATOM 665 C CA . VAL A 1 86 ? -2.085 6.520 12.428 1.00 97.69 86 VAL A CA 1
ATOM 666 C C . VAL A 1 86 ? -2.182 7.740 13.329 1.00 97.69 86 VAL A C 1
ATOM 668 O O . VAL A 1 86 ? -1.230 8.049 14.050 1.00 97.69 86 VAL A O 1
ATOM 671 N N . ASP A 1 87 ? -3.310 8.439 13.281 1.00 95.00 87 ASP A N 1
ATOM 672 C CA . ASP A 1 87 ? -3.562 9.582 14.151 1.00 95.00 87 ASP A CA 1
ATOM 673 C C . ASP A 1 87 ? -3.720 9.182 15.631 1.00 95.00 87 ASP A C 1
ATOM 675 O O . ASP A 1 87 ? -3.680 8.012 16.023 1.00 95.00 87 ASP A O 1
ATOM 679 N N . GLY A 1 88 ? -3.822 10.190 16.500 1.00 90.25 88 GLY A N 1
ATOM 680 C CA . GLY A 1 88 ? -3.801 9.984 17.948 1.00 90.25 88 GLY A CA 1
ATOM 681 C C . GLY A 1 88 ? -4.949 9.116 18.468 1.00 90.25 88 GLY A C 1
ATOM 682 O O . GLY A 1 88 ? -4.730 8.318 19.382 1.00 90.25 88 GLY A O 1
ATOM 683 N N . ASP A 1 89 ? -6.143 9.256 17.887 1.00 89.00 89 ASP A N 1
ATOM 684 C CA . ASP A 1 89 ? -7.358 8.544 18.292 1.00 89.00 89 ASP A CA 1
ATOM 685 C C . ASP A 1 89 ? -7.641 7.279 17.459 1.00 89.00 89 ASP A C 1
ATOM 687 O O . ASP A 1 89 ? -8.509 6.484 17.828 1.00 89.00 89 ASP A O 1
ATOM 691 N N . GLY A 1 90 ? -6.865 7.033 16.401 1.00 91.88 90 GLY A N 1
ATOM 692 C CA . GLY A 1 90 ? -6.979 5.853 15.554 1.00 91.88 90 GLY A CA 1
ATOM 693 C C . GLY A 1 90 ? -8.093 5.932 14.517 1.00 91.88 90 GLY A C 1
ATOM 694 O O . GLY A 1 90 ? -8.403 4.916 13.894 1.00 91.88 90 GLY A O 1
ATOM 695 N N . ARG A 1 91 ? -8.721 7.097 14.331 1.00 91.00 91 ARG A N 1
ATOM 696 C CA . ARG A 1 91 ? -9.804 7.284 13.357 1.00 91.00 91 ARG A CA 1
ATOM 697 C C . ARG A 1 91 ? -9.279 7.411 11.935 1.00 91.00 91 ARG A C 1
ATOM 699 O O . ARG A 1 91 ? -10.005 7.079 10.995 1.00 91.00 91 ARG A O 1
ATOM 706 N N . ARG A 1 92 ? -8.027 7.838 11.759 1.00 94.25 92 ARG A N 1
ATOM 707 C CA . ARG A 1 92 ? -7.371 7.939 10.455 1.00 94.25 92 ARG A CA 1
ATOM 708 C C . ARG A 1 92 ? -6.045 7.192 10.442 1.00 94.25 92 ARG A C 1
ATOM 710 O O . ARG A 1 92 ? -5.130 7.487 11.202 1.00 94.25 92 ARG A O 1
ATOM 717 N N . GLY A 1 93 ? -5.928 6.281 9.483 1.00 96.56 93 GLY A N 1
ATOM 718 C CA . GLY A 1 93 ? -4.670 5.684 9.058 1.00 96.56 93 GLY A CA 1
ATOM 719 C C . GLY A 1 93 ? -4.334 6.100 7.628 1.00 96.56 93 GLY A C 1
ATOM 720 O O . GLY A 1 93 ? -5.231 6.217 6.792 1.00 96.56 93 GLY A O 1
ATOM 721 N N . VAL A 1 94 ? -3.056 6.332 7.337 1.00 97.50 94 VAL A N 1
ATOM 722 C CA . VAL A 1 94 ? -2.563 6.662 5.993 1.00 97.50 94 VAL A CA 1
ATOM 723 C C . VAL A 1 94 ? -1.426 5.715 5.640 1.00 97.50 94 VAL A C 1
ATOM 725 O O . VAL A 1 94 ? -0.533 5.491 6.449 1.00 97.50 94 VAL A O 1
ATOM 728 N N . VAL A 1 95 ? -1.455 5.173 4.423 1.00 97.62 95 VAL A N 1
ATOM 729 C CA . VAL A 1 95 ? -0.346 4.436 3.801 1.00 97.62 95 VAL A CA 1
ATOM 730 C C . VAL A 1 95 ? 0.061 5.222 2.561 1.00 97.62 95 VAL A C 1
ATOM 732 O O . VAL A 1 95 ? -0.798 5.566 1.751 1.00 97.62 95 VAL A O 1
ATOM 735 N N . GLY A 1 96 ? 1.344 5.544 2.416 1.00 96.38 96 GLY A N 1
ATOM 736 C CA . GLY A 1 96 ? 1.818 6.421 1.345 1.00 96.38 96 GLY A CA 1
ATOM 737 C C . GLY A 1 96 ? 3.215 6.073 0.855 1.00 96.38 96 GLY A C 1
ATOM 738 O O . GLY A 1 96 ? 3.956 5.356 1.523 1.00 96.38 96 GLY A O 1
ATOM 739 N N . ASN A 1 97 ? 3.569 6.590 -0.321 1.00 97.25 97 ASN A N 1
ATOM 740 C CA . ASN A 1 97 ? 4.878 6.407 -0.937 1.00 97.25 97 ASN A CA 1
ATOM 741 C C . ASN A 1 97 ? 5.439 7.749 -1.420 1.00 97.25 97 ASN A C 1
ATOM 743 O O . ASN A 1 97 ? 4.710 8.529 -2.031 1.00 97.25 97 ASN A O 1
ATOM 747 N N . ASN A 1 98 ? 6.725 8.014 -1.173 1.00 95.00 98 ASN A N 1
ATOM 748 C CA . ASN A 1 98 ? 7.389 9.259 -1.580 1.00 95.00 98 ASN A CA 1
ATOM 749 C C . ASN A 1 98 ? 8.392 9.097 -2.744 1.00 95.00 98 ASN A C 1
ATOM 751 O O . ASN A 1 98 ? 9.266 9.944 -2.927 1.00 95.00 98 ASN A O 1
ATOM 755 N N . ALA A 1 99 ? 8.324 8.016 -3.526 1.00 95.38 99 ALA A N 1
ATOM 756 C CA . ALA A 1 99 ? 9.020 7.928 -4.809 1.00 95.38 99 ALA A CA 1
ATOM 757 C C . ALA A 1 99 ? 8.316 8.828 -5.831 1.00 95.38 99 ALA A C 1
ATOM 759 O O . AL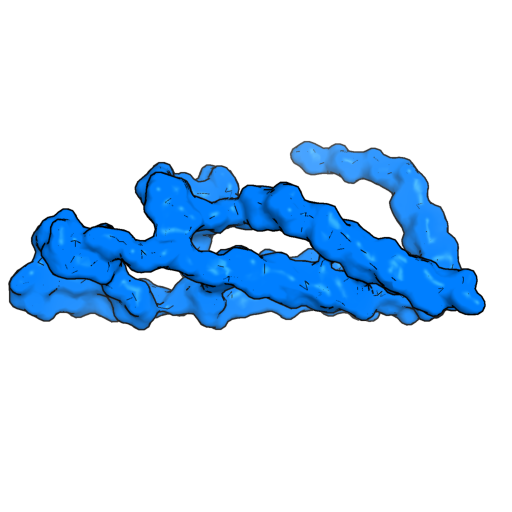A A 1 99 ? 7.100 8.735 -6.011 1.00 95.38 99 ALA A O 1
ATOM 760 N N . SER A 1 100 ? 9.075 9.661 -6.540 1.00 94.88 100 SER A N 1
ATOM 761 C CA . SER A 1 100 ? 8.532 10.627 -7.503 1.00 94.88 100 SER A CA 1
ATOM 762 C C . SER A 1 100 ? 7.729 9.958 -8.625 1.00 94.88 100 SER A C 1
ATOM 764 O O . SER A 1 100 ? 6.711 10.488 -9.069 1.00 94.88 100 SER A O 1
ATOM 766 N N . TYR A 1 101 ? 8.141 8.757 -9.044 1.00 92.50 101 TYR A N 1
ATOM 767 C CA . TYR A 1 101 ? 7.461 7.976 -10.078 1.00 92.50 101 TYR A CA 1
ATOM 768 C C . TYR A 1 101 ? 6.352 7.054 -9.545 1.00 92.50 101 TYR A C 1
ATOM 770 O O . TYR A 1 101 ? 5.666 6.419 -10.345 1.00 92.50 101 TYR A O 1
ATOM 778 N N . GLY A 1 102 ? 6.163 6.961 -8.223 1.00 95.25 102 GLY A N 1
ATOM 779 C CA . GLY A 1 102 ? 5.226 6.030 -7.581 1.00 95.25 102 GLY A CA 1
ATOM 780 C C . GLY A 1 102 ? 3.808 6.024 -8.172 1.00 95.25 102 GLY A C 1
ATOM 781 O O . GLY A 1 102 ? 3.291 4.935 -8.443 1.00 95.25 102 GLY A O 1
ATOM 782 N N . PRO A 1 103 ? 3.195 7.188 -8.475 1.00 97.12 103 PRO A N 1
ATOM 783 C CA . PRO A 1 103 ? 1.864 7.230 -9.076 1.00 97.12 103 PRO A CA 1
ATOM 784 C C . PRO A 1 103 ? 1.764 6.503 -10.424 1.00 97.12 103 PRO A C 1
ATOM 786 O O . PRO A 1 103 ? 0.774 5.825 -10.677 1.00 97.12 103 PRO A O 1
ATOM 789 N N . TYR A 1 104 ? 2.801 6.563 -11.262 1.00 96.31 104 TYR A N 1
ATOM 790 C CA . TYR A 1 104 ? 2.801 5.881 -12.562 1.00 96.31 104 TYR A CA 1
ATOM 791 C C . TYR A 1 104 ? 2.947 4.360 -12.444 1.00 96.31 104 TYR A C 1
ATOM 793 O O . TYR A 1 104 ? 2.730 3.647 -13.423 1.00 96.31 104 TYR A O 1
ATOM 801 N N . VAL A 1 105 ? 3.291 3.857 -11.253 1.00 95.44 105 VAL A N 1
ATOM 802 C CA . VAL A 1 105 ? 3.445 2.425 -10.974 1.00 95.44 105 VAL A CA 1
ATOM 803 C C . VAL A 1 105 ? 2.225 1.853 -10.258 1.00 95.44 105 VAL A C 1
ATOM 805 O O . VAL A 1 105 ? 1.815 0.747 -10.598 1.00 95.44 105 VAL A O 1
ATOM 808 N N . GLN A 1 106 ? 1.657 2.556 -9.270 1.00 97.38 106 GLN A N 1
ATOM 809 C CA . GLN A 1 106 ? 0.652 1.977 -8.360 1.00 97.38 106 GLN A CA 1
ATOM 810 C C . GLN A 1 106 ? -0.560 2.873 -8.059 1.00 97.38 106 GLN A C 1
ATOM 812 O O . GLN A 1 106 ? -1.378 2.483 -7.238 1.00 97.38 106 GLN A O 1
ATOM 817 N N . SER A 1 107 ? -0.730 4.043 -8.683 1.00 97.44 107 SER A N 1
ATOM 818 C CA . SER A 1 107 ? -1.984 4.801 -8.524 1.00 97.44 107 SER A CA 1
ATOM 819 C C . SER A 1 107 ? -3.012 4.344 -9.551 1.00 97.44 107 SER A C 1
ATOM 821 O O . SER A 1 107 ? -2.707 4.343 -10.742 1.00 97.44 107 SER A O 1
ATOM 823 N N . ALA A 1 108 ? -4.234 4.021 -9.130 1.00 96.94 108 ALA A N 1
ATOM 824 C CA . ALA A 1 108 ? -5.312 3.645 -10.046 1.00 96.94 108 ALA A CA 1
ATOM 825 C C . ALA A 1 108 ? -5.598 4.712 -11.118 1.00 96.94 108 ALA A C 1
ATOM 827 O O . ALA A 1 108 ? -5.909 4.378 -12.258 1.00 96.94 108 ALA A O 1
ATOM 828 N N . GLU A 1 109 ? -5.412 5.990 -10.784 1.00 96.44 109 GLU A N 1
ATOM 829 C CA . GLU A 1 109 ? -5.618 7.115 -11.700 1.00 96.44 109 GLU A CA 1
ATOM 830 C C . GLU A 1 109 ? -4.503 7.242 -12.757 1.00 96.44 109 GLU A C 1
ATOM 832 O O . GLU A 1 109 ? -4.755 7.685 -13.877 1.00 96.44 109 GLU A O 1
ATOM 837 N N . LYS A 1 110 ? -3.255 6.893 -12.408 1.00 97.75 110 LYS A N 1
ATOM 838 C CA . LYS A 1 110 ? -2.054 7.261 -13.190 1.00 97.75 110 LYS A CA 1
ATOM 839 C C . LYS A 1 110 ? -1.197 6.085 -13.648 1.00 97.75 110 LYS A C 1
ATOM 841 O O . LYS A 1 110 ? -0.227 6.308 -14.374 1.00 97.75 110 LYS A O 1
ATOM 846 N N . GLN A 1 111 ? -1.507 4.861 -13.224 1.00 98.06 111 GLN A N 1
ATOM 847 C CA . GLN A 1 111 ? -0.693 3.688 -13.522 1.00 98.06 111 GLN A CA 1
ATOM 848 C C . GLN A 1 111 ? -0.537 3.503 -15.037 1.00 98.06 111 GLN A C 1
ATOM 850 O O . GLN A 1 111 ? -1.511 3.449 -15.788 1.00 98.06 111 GLN A O 1
ATOM 855 N N . ALA A 1 112 ? 0.706 3.361 -15.497 1.00 95.81 112 ALA A N 1
ATOM 856 C CA . ALA A 1 112 ? 0.969 3.078 -16.899 1.00 95.81 112 ALA A CA 1
ATOM 857 C C . ALA A 1 112 ? 0.527 1.649 -17.260 1.00 95.81 112 ALA A C 1
ATOM 859 O O . ALA A 1 112 ? 0.774 0.699 -16.515 1.00 95.81 112 ALA A O 1
ATOM 860 N N . ALA A 1 113 ? -0.051 1.469 -18.452 1.00 95.00 113 ALA A N 1
ATOM 861 C CA . ALA A 1 113 ? -0.647 0.196 -18.875 1.00 95.00 113 ALA A CA 1
ATOM 862 C C . ALA A 1 113 ? 0.314 -1.010 -18.812 1.00 95.00 113 ALA A C 1
ATOM 864 O O . ALA A 1 113 ? -0.103 -2.132 -18.527 1.00 95.00 113 ALA A O 1
ATOM 865 N N . PHE A 1 114 ? 1.613 -0.799 -19.050 1.00 92.31 114 PHE A N 1
ATOM 866 C CA . PHE A 1 114 ? 2.599 -1.877 -18.959 1.00 92.31 114 PHE A CA 1
ATOM 867 C C . PHE A 1 114 ? 2.854 -2.327 -17.512 1.00 92.31 114 PHE A C 1
ATOM 869 O O . PHE A 1 114 ? 3.092 -3.509 -17.301 1.00 92.31 114 PHE A O 1
ATOM 876 N N . HIS A 1 115 ? 2.740 -1.443 -16.512 1.00 95.25 115 HIS A N 1
ATOM 877 C CA . HIS A 1 115 ? 2.837 -1.844 -15.106 1.00 95.25 115 HIS A CA 1
ATOM 878 C C . HIS A 1 115 ? 1.675 -2.758 -14.714 1.00 95.25 115 HIS A C 1
ATOM 880 O O . HIS A 1 115 ? 1.912 -3.799 -14.102 1.00 95.25 115 HIS A O 1
ATOM 886 N N . ALA A 1 116 ? 0.453 -2.424 -15.143 1.00 94.75 116 ALA A N 1
ATOM 887 C CA . ALA A 1 116 ? -0.716 -3.279 -14.947 1.00 94.75 116 ALA A CA 1
ATOM 888 C C . ALA A 1 116 ? -0.517 -4.661 -15.594 1.00 94.75 116 ALA A C 1
ATOM 890 O O . ALA A 1 116 ? -0.715 -5.692 -14.952 1.00 94.75 116 ALA A O 1
ATOM 891 N N . ARG A 1 117 ? -0.053 -4.687 -16.853 1.00 93.12 117 ARG A N 1
ATOM 892 C CA . ARG A 1 117 ? 0.250 -5.929 -17.587 1.00 93.12 117 ARG A CA 1
ATOM 893 C C . ARG A 1 117 ? 1.314 -6.780 -16.888 1.00 93.12 117 ARG A C 1
ATOM 895 O O . ARG A 1 117 ? 1.197 -8.001 -16.873 1.00 93.12 117 ARG A O 1
ATOM 902 N N . ASP A 1 118 ? 2.320 -6.144 -16.296 1.00 92.50 118 ASP A N 1
ATOM 903 C CA . ASP A 1 118 ? 3.419 -6.817 -15.597 1.00 92.50 118 ASP A CA 1
ATOM 904 C C . ASP A 1 118 ? 3.066 -7.163 -14.131 1.00 92.50 118 ASP A C 1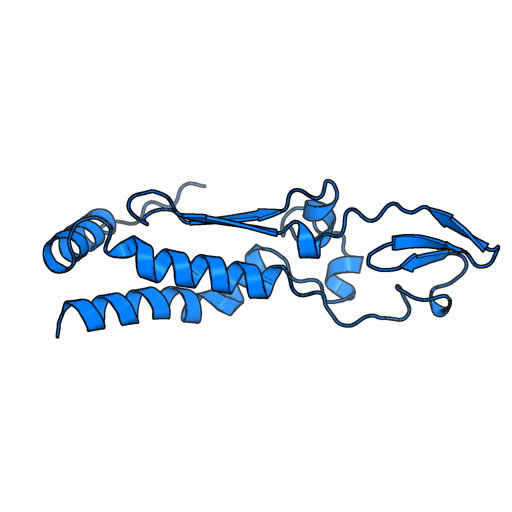
ATOM 906 O O . ASP A 1 118 ? 3.930 -7.575 -13.353 1.00 92.50 118 ASP A O 1
ATOM 910 N N . GLY A 1 119 ? 1.791 -7.021 -13.747 1.00 94.62 119 GLY A N 1
ATOM 911 C CA . GLY A 1 119 ? 1.241 -7.512 -12.484 1.00 94.62 119 GLY A CA 1
ATOM 912 C C . GLY A 1 119 ? 1.333 -6.544 -11.306 1.00 94.62 119 GLY A C 1
ATOM 913 O O . GLY A 1 119 ? 1.114 -6.962 -10.169 1.00 94.62 119 GLY A O 1
ATOM 914 N N . TRP A 1 120 ? 1.657 -5.269 -11.535 1.00 96.12 120 TRP A N 1
ATOM 915 C CA . TRP A 1 120 ? 1.621 -4.267 -10.471 1.00 96.12 120 TRP A CA 1
ATOM 916 C C . TRP A 1 120 ? 0.183 -3.967 -10.061 1.00 96.12 120 TRP A C 1
ATOM 918 O O . TRP A 1 120 ? -0.639 -3.586 -10.892 1.00 96.12 120 TRP A O 1
ATOM 928 N N . LEU A 1 121 ? -0.097 -4.096 -8.765 1.00 97.12 121 LEU A N 1
ATOM 929 C CA . LEU A 1 121 ? -1.381 -3.697 -8.204 1.00 97.12 121 LEU A CA 1
ATOM 930 C C . LEU A 1 121 ? -1.422 -2.193 -7.957 1.00 97.12 121 LEU A C 1
ATOM 932 O O . LEU A 1 121 ? -0.424 -1.601 -7.528 1.00 97.12 121 LEU A O 1
ATOM 936 N N . THR A 1 122 ? -2.595 -1.614 -8.189 1.00 98.00 122 THR A N 1
ATOM 937 C CA . THR A 1 122 ? -2.904 -0.246 -7.781 1.00 98.00 122 THR A CA 1
ATOM 938 C C . THR A 1 122 ? -3.282 -0.178 -6.300 1.00 98.00 122 THR A C 1
ATOM 940 O O . THR A 1 122 ? -3.648 -1.181 -5.682 1.00 98.00 122 THR A O 1
ATOM 943 N N . ASP A 1 123 ? -3.209 1.020 -5.736 1.00 96.88 123 ASP A N 1
ATOM 944 C CA . ASP A 1 123 ? -3.751 1.386 -4.429 1.00 96.88 123 ASP A CA 1
ATOM 945 C C . ASP A 1 123 ? -5.211 0.937 -4.253 1.00 96.88 123 ASP A C 1
ATOM 947 O O . ASP A 1 123 ? -5.517 0.223 -3.296 1.00 96.88 123 ASP A O 1
ATOM 951 N N . GLU A 1 124 ? -6.096 1.260 -5.199 1.00 97.62 124 GLU A N 1
ATOM 952 C CA . GLU A 1 124 ? -7.505 0.843 -5.153 1.00 97.62 124 GLU A CA 1
ATOM 953 C C . GLU A 1 124 ? -7.668 -0.683 -5.190 1.00 97.62 124 GLU A C 1
ATOM 955 O O . GLU A 1 124 ? -8.422 -1.243 -4.395 1.00 97.62 124 GLU A O 1
ATOM 960 N N . GLN A 1 125 ? -6.914 -1.378 -6.050 1.00 98.19 125 GLN A N 1
ATOM 961 C CA . GLN A 1 125 ? -6.968 -2.841 -6.143 1.00 98.19 125 GLN A CA 1
ATOM 962 C C . GLN A 1 125 ? -6.514 -3.521 -4.850 1.00 98.19 125 GLN A C 1
ATOM 964 O O . GLN 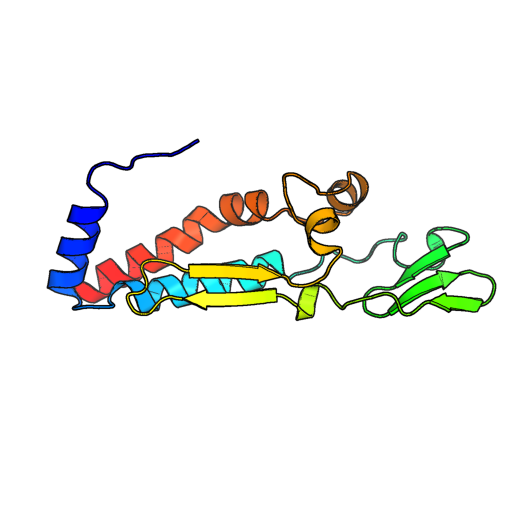A 1 125 ? -7.062 -4.561 -4.481 1.00 98.19 125 GLN A O 1
ATOM 969 N N . VAL A 1 126 ? -5.498 -2.981 -4.169 1.00 97.94 126 VAL A N 1
ATOM 970 C CA . VAL A 1 126 ? -5.064 -3.514 -2.871 1.00 97.94 126 VAL A CA 1
ATOM 971 C C . VAL A 1 126 ? -6.139 -3.281 -1.815 1.00 97.94 126 VAL A C 1
ATOM 973 O O . VAL A 1 126 ? -6.467 -4.214 -1.086 1.00 97.94 126 VAL A O 1
ATOM 976 N N . VAL A 1 127 ? -6.736 -2.087 -1.757 1.00 96.12 127 VAL A N 1
ATOM 977 C CA . VAL A 1 127 ? -7.830 -1.797 -0.816 1.00 96.12 127 VAL A CA 1
ATOM 978 C C . VAL A 1 127 ? -9.009 -2.744 -1.034 1.00 96.12 127 VAL A C 1
ATOM 980 O O . VAL A 1 127 ? -9.497 -3.335 -0.072 1.00 96.12 127 VAL A O 1
ATOM 983 N N . GLU A 1 128 ? -9.434 -2.943 -2.281 1.00 97.62 128 GLU A N 1
ATOM 984 C CA . GLU A 1 128 ? -10.572 -3.802 -2.615 1.00 97.62 128 GLU A CA 1
ATOM 985 C C . GLU A 1 128 ? -10.310 -5.273 -2.251 1.00 97.62 128 GLU A C 1
ATOM 987 O O . GLU A 1 128 ? -11.138 -5.922 -1.606 1.00 97.62 128 GLU A O 1
ATOM 992 N N . LYS A 1 129 ? -9.122 -5.796 -2.584 1.00 98.12 129 LYS A N 1
ATOM 993 C CA . LYS A 1 129 ? -8.733 -7.181 -2.262 1.00 98.12 129 LYS A CA 1
ATOM 994 C C . LYS A 1 129 ? -8.620 -7.431 -0.762 1.00 98.12 129 LYS A C 1
ATOM 996 O O . LYS A 1 129 ? -8.967 -8.513 -0.290 1.00 98.12 129 LYS A O 1
ATOM 1001 N N . GLU A 1 130 ? -8.138 -6.444 -0.014 1.00 98.25 130 GLU A N 1
ATOM 1002 C CA . GLU A 1 130 ? -7.799 -6.594 1.402 1.00 98.25 130 GLU A CA 1
ATOM 1003 C C . GLU A 1 130 ? -8.887 -6.062 2.346 1.00 98.25 130 GLU A C 1
ATOM 1005 O O . GLU A 1 130 ? -8.767 -6.203 3.566 1.00 98.25 130 GLU A O 1
ATOM 1010 N N . GLN A 1 131 ? -9.986 -5.519 1.808 1.00 97.25 131 GLN A N 1
ATOM 1011 C CA . GLN A 1 131 ? -11.076 -4.910 2.575 1.00 97.25 131 GLN A CA 1
ATOM 1012 C C . GLN A 1 131 ? -11.595 -5.826 3.689 1.00 97.25 131 GLN A C 1
ATOM 1014 O O . GLN A 1 131 ? -11.751 -5.391 4.828 1.00 97.25 131 GLN A O 1
ATOM 1019 N N . ARG A 1 132 ? -11.832 -7.112 3.391 1.00 98.06 132 ARG A N 1
ATOM 1020 C CA . ARG A 1 132 ? -12.327 -8.075 4.393 1.00 98.06 132 ARG A CA 1
ATOM 1021 C C . ARG A 1 132 ? -11.346 -8.256 5.547 1.00 98.06 132 ARG A C 1
ATOM 1023 O O . ARG A 1 132 ? -11.771 -8.356 6.693 1.00 98.06 132 ARG A O 1
ATOM 1030 N N . LYS A 1 133 ? -10.042 -8.295 5.258 1.00 98.44 133 LYS A N 1
ATOM 1031 C CA . LYS A 1 133 ? -9.011 -8.454 6.288 1.00 98.44 133 LYS A CA 1
ATOM 1032 C C . LYS A 1 133 ? -8.886 -7.194 7.141 1.00 98.44 133 LYS A C 1
ATOM 1034 O O . LYS A 1 133 ? -8.775 -7.310 8.357 1.00 98.44 133 LYS A O 1
ATOM 1039 N N . VAL A 1 134 ? -8.966 -6.021 6.510 1.00 97.81 134 VAL A N 1
ATOM 1040 C CA . VAL A 1 134 ? -8.986 -4.722 7.194 1.00 97.81 134 VAL A CA 1
ATOM 1041 C C . VAL A 1 134 ? -10.170 -4.630 8.153 1.00 97.81 134 VAL A C 1
ATOM 1043 O O . VAL A 1 134 ? -9.953 -4.374 9.332 1.00 97.81 134 VAL A O 1
ATOM 1046 N N . VAL A 1 135 ? -11.394 -4.897 7.682 1.00 97.06 135 VAL A N 1
ATOM 1047 C CA . VAL A 1 135 ? -12.605 -4.902 8.526 1.00 97.06 135 VAL A CA 1
ATOM 1048 C C . VAL A 1 135 ? -12.468 -5.904 9.672 1.00 97.06 135 VAL A C 1
ATOM 1050 O O . VAL A 1 135 ? -12.756 -5.559 10.814 1.00 97.06 135 VAL A O 1
ATOM 1053 N N . GLY A 1 136 ? -11.920 -7.091 9.397 1.00 97.69 136 GLY A N 1
ATOM 1054 C CA . GLY A 1 136 ? -11.684 -8.114 10.413 1.00 97.69 136 GLY A CA 1
ATOM 1055 C C . GLY A 1 136 ? -10.835 -7.636 11.595 1.00 97.69 136 GLY A C 1
ATOM 1056 O O . GLY A 1 136 ? -11.113 -8.024 12.721 1.00 97.69 136 GLY A O 1
ATOM 1057 N N . PHE A 1 137 ? -9.856 -6.743 11.391 1.00 97.69 137 PHE A N 1
ATOM 1058 C CA . PHE A 1 137 ? -9.094 -6.190 12.518 1.00 97.69 137 PHE A CA 1
ATOM 1059 C C . PHE A 1 137 ? -9.960 -5.364 13.472 1.00 97.69 137 PHE A C 1
ATOM 1061 O O . PHE A 1 137 ? -9.723 -5.407 14.677 1.00 97.69 137 PHE A O 1
ATOM 1068 N N . PHE A 1 138 ? -10.941 -4.624 12.950 1.00 94.81 138 PHE A N 1
ATOM 1069 C CA . PHE A 1 138 ? -11.882 -3.860 13.770 1.00 94.81 138 PHE A CA 1
ATOM 1070 C C . PHE A 1 138 ? -12.907 -4.777 14.438 1.00 94.81 138 PHE A C 1
ATOM 1072 O O . PHE A 1 138 ? -13.195 -4.585 15.615 1.00 94.81 138 PHE A O 1
ATOM 1079 N N . ASP A 1 139 ? -13.404 -5.792 13.729 1.00 94.75 139 ASP A N 1
ATOM 1080 C CA . ASP A 1 139 ? -14.317 -6.787 14.303 1.00 94.75 139 ASP A CA 1
ATOM 1081 C C . ASP A 1 139 ? -13.668 -7.542 15.472 1.00 94.75 139 ASP A C 1
ATOM 1083 O O . ASP A 1 139 ? -14.307 -7.755 16.503 1.00 94.75 139 ASP A O 1
ATOM 1087 N N . ASP A 1 140 ? -12.394 -7.918 15.332 1.00 95.25 140 ASP A N 1
ATOM 1088 C CA . ASP A 1 140 ? -11.624 -8.571 16.391 1.00 95.25 140 ASP A CA 1
ATOM 1089 C C . ASP A 1 140 ? -11.472 -7.651 17.613 1.00 95.25 140 ASP A C 1
ATOM 1091 O O . ASP A 1 140 ? -11.687 -8.091 18.737 1.00 95.25 140 ASP A O 1
ATOM 1095 N N . GLU A 1 141 ? -11.187 -6.360 17.413 1.00 94.06 141 GLU A N 1
ATOM 1096 C CA . GLU A 1 141 ? -11.090 -5.405 18.527 1.00 94.06 141 GLU A CA 1
ATOM 1097 C C . GLU A 1 141 ? -12.441 -5.206 19.236 1.00 94.06 141 GLU A C 1
ATOM 1099 O O . GLU A 1 141 ? -12.503 -5.165 20.460 1.00 94.06 141 GLU A O 1
ATOM 1104 N N . VAL A 1 142 ? -13.546 -5.120 18.487 1.00 91.44 142 VAL A N 1
ATOM 1105 C CA . VAL A 1 142 ? -14.896 -5.018 19.068 1.00 91.44 142 VAL A CA 1
ATOM 1106 C C . VAL A 1 142 ? -15.213 -6.246 19.923 1.00 91.44 142 VAL A C 1
ATOM 1108 O O . VAL A 1 142 ? -15.793 -6.109 21.001 1.00 91.44 142 VAL A O 1
ATOM 1111 N N . ARG A 1 143 ? -14.836 -7.444 19.462 1.00 92.50 143 ARG A N 1
ATOM 1112 C CA . ARG A 1 143 ? -15.002 -8.689 20.225 1.00 92.50 143 ARG A CA 1
ATOM 1113 C C . ARG A 1 143 ? -14.157 -8.683 21.493 1.00 92.50 143 ARG A C 1
ATOM 1115 O O . ARG A 1 143 ? -14.705 -8.974 22.548 1.00 92.50 143 ARG A O 1
ATOM 1122 N N . ASP A 1 144 ? -12.883 -8.306 21.398 1.00 91.50 144 ASP A N 1
ATOM 1123 C CA . ASP A 1 144 ? -11.968 -8.215 22.546 1.00 91.50 144 ASP A CA 1
ATOM 1124 C C . ASP A 1 144 ? -12.514 -7.266 23.632 1.00 91.50 144 ASP A C 1
ATOM 1126 O O . ASP A 1 144 ? -12.361 -7.526 24.821 1.00 91.50 144 ASP A O 1
ATOM 1130 N N . LEU A 1 145 ? -13.168 -6.171 23.233 1.00 89.44 145 LEU A N 1
ATOM 1131 C CA . LEU A 1 145 ? -13.694 -5.152 24.146 1.00 89.44 145 LEU A CA 1
ATOM 1132 C C . LEU A 1 145 ? -15.047 -5.496 24.788 1.00 89.44 145 LEU A C 1
ATOM 1134 O O . LEU A 1 145 ? -15.471 -4.796 25.705 1.00 89.44 145 LEU A O 1
ATOM 1138 N N . THR A 1 146 ? -15.765 -6.499 24.279 1.00 83.56 146 THR A N 1
ATOM 1139 C CA . THR A 1 146 ? -17.147 -6.807 24.700 1.00 83.56 146 THR A CA 1
ATOM 1140 C C . THR A 1 146 ? -17.308 -8.171 25.373 1.00 83.56 146 THR A C 1
ATOM 1142 O O . THR A 1 146 ? -18.436 -8.548 25.700 1.00 83.56 146 THR A O 1
ATOM 1145 N N . GLN A 1 147 ? -16.205 -8.89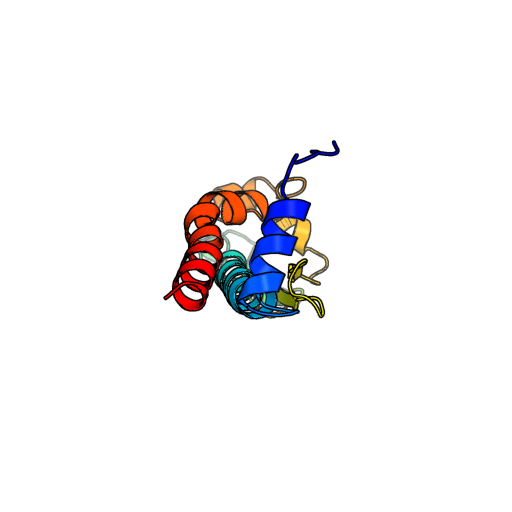1 25.587 1.00 77.25 147 GLN A N 1
ATOM 1146 C CA . GLN A 1 147 ? -16.123 -10.100 26.417 1.00 77.25 147 GLN A CA 1
ATOM 1147 C C . GLN A 1 147 ? -15.875 -9.745 27.884 1.00 77.25 147 GLN A C 1
ATOM 1149 O O . GLN A 1 147 ? -16.433 -10.464 28.741 1.00 77.25 147 GLN A O 1
#